Protein AF-A0A6D0I840-F1 (afdb_monomer_lite)

Foldseek 3Di:
DVPVVVVCVVVVVVVVVVCCVVCVVVVVVVVLVVLLVVLVPDDLVNLVVLCVVLVPDDDPVLSVVVDSVSSSVSSVVSVVSVVVVVVVVVVVVVVVVVVVVCVVPDDPVVVVVVVVVVVVVVVVVVCPPPPPD

Organism: Escherichia coli (NCBI:txid562)

Secondary structure (DSSP, 8-state):
--HHHHHHHHHHHHHHHHHHHHHHHHHHHHHHHHHHHHHHH--HHHHHHHHHHTT----HHHHTT--HHHHHHHHHHHHHHHHHHHHHHHHHHHHHHHHHHHHHT--HHHHHHHHHHHHHHHHHHH-GGGS--

Structure (mmCIF, N/CA/C/O backbone):
data_AF-A0A6D0I840-F1
#
_entry.id   AF-A0A6D0I840-F1
#
loop_
_atom_site.group_PDB
_atom_site.id
_atom_site.type_symbol
_atom_site.label_atom_id
_atom_site.label_alt_id
_atom_site.label_comp_id
_atom_site.label_asym_id
_atom_site.label_entity_id
_atom_site.label_seq_id
_atom_site.pdbx_PDB_ins_code
_atom_site.Cartn_x
_atom_site.Cartn_y
_atom_site.Cartn_z
_atom_site.occupancy
_atom_site.B_iso_or_equiv
_atom_site.auth_seq_id
_atom_site.auth_comp_id
_atom_site.auth_asym_id
_atom_site.auth_atom_id
_atom_site.pdbx_PDB_model_num
ATOM 1 N N . MET A 1 1 ? 46.498 -22.270 13.610 1.00 50.56 1 MET A N 1
ATOM 2 C CA . MET A 1 1 ? 45.983 -20.889 13.473 1.00 50.56 1 MET A CA 1
ATOM 3 C C . MET A 1 1 ? 44.491 -20.836 13.080 1.00 50.56 1 MET A C 1
ATOM 5 O O . MET A 1 1 ? 44.105 -19.926 12.379 1.00 50.56 1 MET A O 1
ATOM 9 N N . TYR A 1 2 ? 43.621 -21.744 13.559 1.00 50.09 2 TYR A N 1
ATOM 10 C CA . TYR A 1 2 ? 42.179 -21.732 13.203 1.00 50.09 2 TYR A CA 1
ATOM 11 C C . TYR A 1 2 ? 41.223 -21.589 14.404 1.00 50.09 2 TYR A C 1
ATOM 13 O O . TYR A 1 2 ? 40.045 -21.302 14.231 1.00 50.09 2 TYR A O 1
ATOM 21 N N . ALA A 1 3 ? 41.704 -21.760 15.640 1.00 53.44 3 ALA A N 1
ATOM 22 C CA . ALA A 1 3 ? 40.831 -21.780 16.817 1.00 53.44 3 ALA A CA 1
ATOM 23 C C . ALA A 1 3 ? 40.308 -20.386 17.217 1.00 53.44 3 ALA A C 1
ATOM 25 O O . ALA A 1 3 ? 39.156 -20.260 17.620 1.00 53.44 3 ALA A O 1
ATOM 26 N N . ALA A 1 4 ? 41.126 -19.336 17.076 1.00 53.81 4 ALA A N 1
ATOM 27 C CA . ALA A 1 4 ? 40.749 -17.975 17.469 1.00 53.81 4 ALA A CA 1
ATOM 28 C C . ALA A 1 4 ? 39.678 -17.365 16.544 1.00 53.81 4 ALA A C 1
ATOM 30 O O . ALA A 1 4 ? 38.748 -16.725 17.028 1.00 53.81 4 ALA A O 1
ATOM 31 N N . GLU A 1 5 ? 39.762 -17.619 15.236 1.00 53.12 5 GLU A N 1
ATOM 32 C CA . GLU A 1 5 ? 38.792 -17.129 14.246 1.00 53.12 5 GLU A CA 1
ATOM 33 C C . GLU A 1 5 ? 37.442 -17.853 14.354 1.00 53.12 5 GLU A C 1
ATOM 35 O O . GLU A 1 5 ? 36.396 -17.207 14.307 1.00 53.12 5 GLU A O 1
ATOM 40 N N . ILE A 1 6 ? 37.444 -19.172 14.597 1.00 54.75 6 ILE A N 1
ATOM 41 C CA . ILE A 1 6 ? 36.216 -19.949 14.845 1.00 54.75 6 ILE A CA 1
ATOM 42 C C . ILE A 1 6 ? 35.541 -19.492 16.148 1.00 54.75 6 ILE A C 1
ATOM 44 O O . ILE A 1 6 ? 34.320 -19.329 16.187 1.00 54.75 6 ILE A O 1
ATOM 48 N N . TYR A 1 7 ? 36.322 -19.224 17.200 1.00 58.16 7 TYR A N 1
ATOM 49 C CA . TYR A 1 7 ? 35.799 -18.715 18.469 1.00 58.16 7 TYR A CA 1
ATOM 50 C C . TYR A 1 7 ? 35.196 -17.314 18.306 1.00 58.16 7 TYR A C 1
ATOM 52 O O . TYR A 1 7 ? 34.080 -17.067 18.761 1.00 58.16 7 TYR A O 1
ATOM 60 N N . GLN A 1 8 ? 35.874 -16.409 17.592 1.00 56.28 8 GLN A N 1
ATOM 61 C CA . GLN A 1 8 ? 35.332 -15.086 17.278 1.00 56.28 8 GLN A CA 1
ATOM 62 C C . GLN A 1 8 ? 34.037 -15.175 16.465 1.00 56.28 8 GLN A C 1
ATOM 64 O O . GLN A 1 8 ? 33.084 -14.475 16.795 1.00 56.28 8 GLN A O 1
ATOM 69 N N . TRP A 1 9 ? 33.943 -16.069 15.476 1.00 56.41 9 TRP A N 1
ATOM 70 C CA . TRP A 1 9 ? 32.719 -16.258 14.689 1.00 56.41 9 TRP A CA 1
ATOM 71 C C . TRP A 1 9 ? 31.548 -16.802 15.517 1.00 56.41 9 TRP A C 1
ATOM 73 O O . TRP A 1 9 ? 30.427 -16.300 15.412 1.00 56.41 9 TRP A O 1
ATOM 83 N N . GLN A 1 10 ? 31.795 -17.792 16.379 1.00 59.16 10 GLN A N 1
ATOM 84 C CA . GLN A 1 10 ? 30.767 -18.353 17.263 1.00 59.16 10 GLN A CA 1
ATOM 85 C C . GLN A 1 10 ? 30.285 -17.335 18.305 1.00 59.16 10 GLN A C 1
ATOM 87 O O . GLN A 1 10 ? 29.080 -17.221 18.545 1.00 59.16 10 GLN A O 1
ATOM 92 N N . HIS A 1 11 ? 31.196 -16.543 18.878 1.00 60.16 11 HIS A N 1
ATOM 93 C CA . HIS A 1 11 ? 30.846 -15.481 19.828 1.00 60.16 11 HIS A CA 1
ATOM 94 C C . HIS A 1 11 ? 30.158 -14.291 19.156 1.00 60.16 11 HIS A C 1
ATOM 96 O O . HIS A 1 11 ? 29.171 -13.789 19.693 1.00 60.16 11 HIS A O 1
ATOM 102 N N . TYR A 1 12 ? 30.596 -13.880 17.964 1.00 57.81 12 TYR A N 1
ATOM 103 C CA . TYR A 1 12 ? 29.971 -12.805 17.184 1.00 57.81 12 TYR A CA 1
ATOM 104 C C . TYR A 1 12 ? 28.552 -13.188 16.734 1.00 57.81 12 TYR A C 1
ATOM 106 O O . TYR A 1 12 ? 27.612 -12.404 16.879 1.00 57.81 12 TYR A O 1
ATOM 114 N N . SER A 1 13 ? 28.366 -14.431 16.278 1.00 63.34 13 SER A N 1
ATOM 115 C CA . SER A 1 13 ? 27.055 -14.983 15.917 1.00 63.34 13 SER A CA 1
ATOM 116 C C . SER A 1 13 ? 26.134 -15.120 17.138 1.00 63.34 13 SER A C 1
ATOM 118 O O . SER A 1 13 ? 24.987 -14.669 17.113 1.00 63.34 13 SER A O 1
ATOM 120 N N . GLY A 1 14 ? 26.647 -15.641 18.259 1.00 69.38 14 GLY A N 1
ATOM 121 C CA . GLY A 1 14 ? 25.887 -15.790 19.502 1.00 69.38 14 GLY A CA 1
ATOM 122 C C . GLY A 1 14 ? 25.489 -14.456 20.144 1.00 69.38 14 GLY A C 1
ATOM 123 O O . GLY A 1 14 ? 24.360 -14.313 20.623 1.00 69.38 14 GLY A O 1
ATOM 124 N N . TYR A 1 15 ? 26.380 -13.461 20.128 1.00 69.81 15 TYR A N 1
ATOM 125 C CA . TYR A 1 15 ? 26.103 -12.102 20.599 1.00 69.81 15 TYR A CA 1
ATOM 126 C C . TYR A 1 15 ? 25.027 -11.430 19.745 1.00 69.81 15 TYR A C 1
ATOM 128 O O . TYR A 1 15 ? 24.041 -10.938 20.295 1.00 69.81 15 TYR A O 1
ATOM 136 N N . ASN A 1 16 ? 25.154 -11.484 18.416 1.00 66.00 16 ASN A N 1
ATOM 137 C CA . ASN A 1 16 ? 24.162 -10.922 17.501 1.00 66.00 16 ASN A CA 1
ATOM 138 C C . ASN A 1 16 ? 22.808 -11.634 17.603 1.00 66.00 16 ASN A C 1
ATOM 140 O O . ASN A 1 16 ? 21.776 -10.967 17.594 1.00 66.00 16 ASN A O 1
ATOM 144 N N . PHE A 1 17 ? 22.780 -12.957 17.793 1.00 63.12 17 PHE A N 1
ATOM 145 C CA . PHE A 1 17 ? 21.542 -13.712 18.004 1.00 63.12 17 PHE A CA 1
ATOM 146 C C . PHE A 1 17 ? 20.864 -13.366 19.340 1.00 63.12 17 PHE A C 1
ATOM 148 O O . PHE A 1 17 ? 19.659 -13.111 19.375 1.00 63.12 17 PHE A O 1
ATOM 155 N N . LYS A 1 18 ? 21.625 -13.264 20.441 1.00 71.06 18 LYS A N 1
ATOM 156 C CA . LYS A 1 18 ? 21.103 -12.800 21.741 1.00 71.06 18 LYS A CA 1
ATOM 157 C C . LYS A 1 18 ? 20.615 -11.354 21.670 1.00 71.06 18 LYS A C 1
ATOM 159 O O . LYS A 1 18 ? 19.560 -11.038 22.223 1.00 71.06 18 LYS A O 1
ATOM 164 N N . HIS A 1 19 ? 21.335 -10.481 20.967 1.00 67.50 19 HIS A N 1
ATOM 165 C CA . HIS A 1 19 ? 20.892 -9.112 20.716 1.00 67.50 19 HIS A CA 1
ATOM 166 C C . HIS A 1 19 ? 19.633 -9.067 19.849 1.00 67.50 19 HIS A C 1
ATOM 168 O O . HIS A 1 19 ? 18.717 -8.305 20.150 1.00 67.50 19 HIS A O 1
ATOM 174 N N . TRP A 1 20 ? 19.519 -9.909 18.827 1.00 65.50 20 TRP A N 1
ATOM 175 C CA . TRP A 1 20 ? 18.318 -10.007 18.005 1.00 65.50 20 TRP A CA 1
ATOM 176 C C . TRP A 1 20 ? 17.117 -10.547 18.796 1.00 65.50 20 TRP A C 1
ATOM 178 O O . TRP A 1 20 ? 16.034 -9.976 18.719 1.00 65.50 20 TRP A O 1
ATOM 188 N N . LEU A 1 21 ? 17.293 -11.551 19.655 1.00 64.12 21 LEU A N 1
ATOM 189 C CA . LEU A 1 21 ? 16.230 -12.012 20.556 1.00 64.12 21 LEU A CA 1
ATOM 190 C C . LEU A 1 21 ? 15.795 -10.921 21.548 1.00 64.12 21 LEU A C 1
ATOM 192 O O . LEU A 1 21 ? 14.601 -10.742 21.789 1.00 64.12 21 LEU A O 1
ATOM 196 N N . LYS A 1 22 ? 16.751 -10.164 22.102 1.00 65.06 22 LYS A N 1
ATOM 197 C CA . LYS A 1 22 ? 16.498 -9.154 23.144 1.00 65.06 22 LYS A CA 1
ATOM 198 C C . LYS A 1 22 ? 15.984 -7.814 22.595 1.00 65.06 22 LYS A C 1
ATOM 200 O O . LYS A 1 22 ? 15.220 -7.128 23.272 1.00 65.06 22 LYS A O 1
ATOM 205 N N . TYR A 1 23 ? 16.380 -7.432 21.381 1.00 58.22 23 TYR A N 1
ATOM 206 C CA . TYR A 1 23 ? 16.089 -6.120 20.784 1.00 58.22 23 TYR A CA 1
ATOM 207 C C . TYR A 1 23 ? 15.386 -6.188 19.421 1.00 58.22 23 TYR A C 1
ATOM 209 O O . TYR A 1 23 ? 14.778 -5.201 19.010 1.00 58.22 23 TYR A O 1
ATOM 217 N N . GLY A 1 24 ? 15.400 -7.329 18.733 1.00 56.94 24 GLY A N 1
ATOM 218 C CA . GLY A 1 24 ? 14.708 -7.517 17.453 1.00 56.94 24 GLY A CA 1
ATOM 219 C C . GLY A 1 24 ? 13.189 -7.390 17.579 1.00 56.94 24 GLY A C 1
ATOM 220 O O . GLY A 1 24 ? 12.553 -6.818 16.697 1.00 56.94 24 GLY A O 1
ATOM 221 N N . LYS A 1 25 ? 12.607 -7.806 18.716 1.00 54.03 25 LYS A N 1
ATOM 222 C CA . LYS A 1 25 ? 11.184 -7.560 19.026 1.00 54.03 25 LYS A CA 1
ATOM 223 C C . LYS A 1 25 ? 10.890 -6.099 19.389 1.00 54.03 25 LYS A C 1
ATOM 225 O O . LYS A 1 25 ? 9.893 -5.556 18.929 1.00 54.03 25 LYS A O 1
ATOM 230 N N . ARG A 1 26 ? 11.811 -5.415 20.086 1.00 53.50 26 ARG A N 1
ATOM 231 C CA . ARG A 1 26 ? 11.625 -4.022 20.547 1.00 53.50 26 ARG A CA 1
ATOM 232 C C . ARG A 1 26 ? 11.335 -3.036 19.415 1.00 53.50 26 ARG A C 1
ATOM 234 O O . ARG A 1 26 ? 10.537 -2.125 19.613 1.00 53.50 26 ARG A O 1
ATOM 241 N N . LYS A 1 27 ? 11.958 -3.196 18.239 1.00 54.84 27 LYS A N 1
ATOM 242 C CA . LYS A 1 27 ? 11.667 -2.330 17.078 1.00 54.84 27 LYS A CA 1
ATOM 243 C C . LYS A 1 27 ? 10.240 -2.534 16.561 1.00 54.84 27 LYS A C 1
ATOM 245 O O . LYS A 1 27 ? 9.534 -1.555 16.337 1.00 54.84 27 LYS A O 1
ATOM 250 N N . LYS A 1 28 ? 9.805 -3.794 16.453 1.00 55.44 28 LYS A N 1
ATOM 251 C CA . LYS A 1 28 ? 8.453 -4.166 16.010 1.00 55.44 28 LYS A CA 1
ATOM 252 C C . LYS A 1 28 ? 7.391 -3.663 16.994 1.00 55.44 28 LYS A C 1
ATOM 254 O O . LYS A 1 28 ? 6.413 -3.048 16.581 1.00 55.44 28 LYS A O 1
ATOM 259 N N . ASP A 1 29 ? 7.657 -3.809 18.291 1.00 62.41 29 ASP A N 1
ATOM 260 C CA . ASP A 1 29 ? 6.773 -3.344 19.361 1.00 62.41 29 ASP A CA 1
ATOM 261 C C . ASP A 1 29 ? 6.654 -1.812 19.385 1.00 62.41 29 ASP A C 1
ATOM 263 O O . ASP A 1 29 ? 5.577 -1.269 19.626 1.00 62.41 29 ASP A O 1
ATOM 267 N N . HIS A 1 30 ? 7.741 -1.082 19.115 1.00 71.62 30 HIS A N 1
ATOM 268 C CA . HIS A 1 30 ? 7.730 0.382 19.134 1.00 71.62 30 HIS A CA 1
ATOM 269 C C . HIS A 1 30 ? 6.947 0.978 17.956 1.00 71.62 30 HIS A C 1
ATOM 271 O O . HIS A 1 30 ? 6.201 1.948 18.126 1.00 71.62 30 HIS A O 1
ATOM 277 N N . GLU A 1 31 ? 7.105 0.409 16.765 1.00 73.75 31 GLU A N 1
ATOM 278 C CA . GLU A 1 31 ? 6.379 0.835 15.570 1.00 73.75 31 GLU A CA 1
ATOM 279 C C . GLU A 1 31 ? 4.895 0.487 15.684 1.00 73.75 31 GLU A C 1
ATOM 281 O O . GLU A 1 31 ? 4.033 1.342 15.477 1.00 73.75 31 GLU A O 1
ATOM 286 N N . GLU A 1 32 ? 4.582 -0.718 16.159 1.00 78.69 32 GLU A N 1
ATOM 287 C CA . GLU A 1 32 ? 3.206 -1.124 16.413 1.00 78.69 32 GLU A CA 1
ATOM 288 C C . GLU A 1 32 ? 2.539 -0.255 17.492 1.00 78.69 32 GLU A C 1
ATOM 290 O O . GLU A 1 32 ? 1.391 0.170 17.336 1.00 78.69 32 GLU A O 1
ATOM 295 N N . ASN A 1 33 ? 3.263 0.092 18.560 1.00 82.62 33 ASN A N 1
ATOM 296 C CA . ASN A 1 33 ? 2.770 1.005 19.591 1.00 82.62 33 ASN A CA 1
ATOM 297 C C . ASN A 1 33 ? 2.556 2.426 19.063 1.00 82.62 33 ASN A C 1
ATOM 299 O O . ASN A 1 33 ? 1.597 3.092 19.464 1.00 82.62 33 ASN A O 1
ATOM 303 N N . ARG A 1 34 ? 3.405 2.898 18.146 1.00 85.56 34 ARG A N 1
ATOM 304 C CA . ARG A 1 34 ? 3.228 4.190 17.477 1.00 85.56 34 ARG A CA 1
ATOM 305 C C . ARG A 1 34 ? 1.976 4.183 16.600 1.00 85.56 34 ARG A C 1
ATOM 307 O O . ARG A 1 34 ? 1.154 5.086 16.732 1.00 85.56 34 ARG A O 1
ATOM 314 N N . VAL A 1 35 ? 1.780 3.143 15.790 1.00 85.62 35 VAL A N 1
ATOM 315 C CA . VAL A 1 35 ? 0.582 2.973 14.951 1.00 85.62 35 VAL A CA 1
ATOM 316 C C . VAL A 1 35 ? -0.682 2.915 15.810 1.00 85.62 35 VAL A C 1
ATOM 318 O O . VAL A 1 35 ? -1.664 3.583 15.500 1.00 85.62 35 VAL A O 1
ATOM 321 N N . LYS A 1 36 ? -0.655 2.189 16.936 1.00 88.31 36 LYS A N 1
ATOM 322 C CA . LYS A 1 36 ? -1.774 2.150 17.891 1.00 88.31 36 LYS A CA 1
ATOM 323 C C . LYS A 1 36 ? -2.068 3.528 18.492 1.00 88.31 36 LYS A C 1
ATOM 325 O O . LYS A 1 36 ? -3.235 3.896 18.589 1.00 88.31 36 LYS A O 1
ATOM 330 N N . LYS A 1 37 ? -1.046 4.302 18.881 1.00 89.25 37 LYS A N 1
ATOM 331 C CA . LYS A 1 37 ? -1.218 5.671 19.409 1.00 89.25 37 LYS A CA 1
ATOM 332 C C . LYS A 1 37 ? -1.843 6.612 18.379 1.00 89.25 37 LYS A C 1
ATOM 334 O O . LYS A 1 37 ? -2.746 7.362 18.731 1.00 89.25 37 LYS A O 1
ATOM 339 N N . GLU A 1 38 ? -1.396 6.553 17.129 1.00 88.44 38 GLU A N 1
ATOM 340 C CA . GLU A 1 38 ? -1.954 7.363 16.040 1.00 88.44 38 GLU A CA 1
ATOM 341 C C . GLU A 1 38 ? -3.395 6.951 15.712 1.00 88.44 38 GLU A C 1
ATOM 343 O O . GLU A 1 38 ? -4.281 7.801 15.659 1.00 88.44 38 GLU A O 1
ATOM 348 N N . ALA A 1 39 ? -3.673 5.647 15.615 1.00 89.00 39 ALA A N 1
ATOM 349 C CA . ALA A 1 39 ? -5.025 5.136 15.390 1.00 89.00 39 ALA A CA 1
ATOM 350 C C . ALA A 1 39 ? -6.004 5.529 16.513 1.00 89.00 39 ALA A C 1
ATOM 352 O O . ALA A 1 39 ? -7.175 5.780 16.238 1.00 89.00 39 ALA A O 1
ATOM 353 N N . LYS A 1 40 ? -5.540 5.630 17.771 1.00 89.31 40 LYS A N 1
ATOM 354 C CA . LYS A 1 40 ? -6.368 6.108 18.896 1.00 89.31 40 LYS A CA 1
ATOM 355 C C . LYS A 1 40 ? -6.786 7.569 18.730 1.00 89.31 40 LYS A C 1
ATOM 357 O O . LYS A 1 40 ? -7.896 7.917 19.113 1.00 89.31 40 LYS A O 1
ATOM 362 N N . LYS A 1 41 ? -5.906 8.409 18.178 1.00 89.94 41 LYS A N 1
ATOM 363 C CA . LYS A 1 41 ? -6.162 9.842 17.962 1.00 89.94 41 LYS A CA 1
ATOM 364 C C . LYS A 1 41 ? -7.046 10.112 16.742 1.00 89.94 41 LYS A C 1
ATOM 366 O O . LYS A 1 41 ? -7.552 11.219 16.599 1.00 89.94 41 LYS A O 1
ATOM 371 N N . MET A 1 42 ? -7.218 9.136 15.850 1.00 87.44 42 MET A N 1
ATOM 372 C CA . MET A 1 42 ? -8.009 9.323 14.639 1.00 87.44 42 MET A CA 1
ATOM 373 C C . MET A 1 42 ? -9.520 9.291 14.899 1.00 87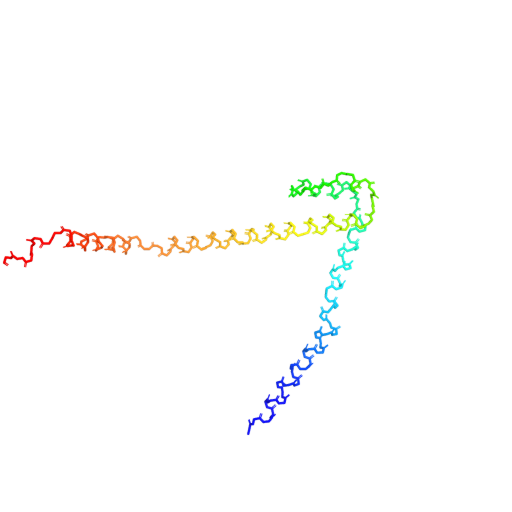.44 42 MET A C 1
ATOM 375 O O . MET A 1 42 ? -10.069 8.403 15.563 1.00 87.44 42 MET A O 1
ATOM 379 N N . THR A 1 43 ? -10.204 10.253 14.287 1.00 89.94 43 THR A N 1
ATOM 380 C CA . THR A 1 43 ? -11.658 10.250 14.116 1.00 89.94 43 THR A CA 1
ATOM 381 C C . THR A 1 43 ? -12.051 9.382 12.920 1.00 89.94 43 THR A C 1
ATOM 383 O O . THR A 1 43 ? -11.249 9.171 12.005 1.00 89.94 43 THR A O 1
ATOM 386 N N . ILE A 1 44 ? -13.285 8.872 12.919 1.00 86.75 44 ILE A N 1
ATOM 387 C CA . ILE A 1 44 ? -13.805 8.055 11.812 1.00 86.75 44 ILE A CA 1
ATOM 388 C C . ILE A 1 44 ? -13.840 8.862 10.509 1.00 86.75 44 ILE A C 1
ATOM 390 O O . ILE A 1 44 ? -13.396 8.355 9.482 1.00 86.75 44 ILE A O 1
ATOM 394 N N . ASP A 1 45 ? -14.209 10.144 10.561 1.00 88.44 45 ASP A N 1
ATOM 395 C CA . ASP A 1 45 ? -14.193 11.038 9.393 1.00 88.44 45 ASP A CA 1
ATOM 396 C C . ASP A 1 45 ? -12.808 11.158 8.753 1.00 88.44 45 ASP A C 1
ATOM 398 O O . ASP A 1 45 ? -12.664 11.138 7.530 1.00 88.44 45 ASP A O 1
ATOM 402 N N . ASN A 1 46 ? -11.759 11.237 9.577 1.00 90.31 46 ASN A N 1
ATOM 403 C CA . ASN A 1 46 ? -10.387 11.286 9.081 1.00 90.31 46 ASN A CA 1
ATOM 404 C C . ASN A 1 46 ? -9.988 9.977 8.396 1.00 90.31 46 ASN A C 1
ATOM 406 O O . ASN A 1 46 ? -9.338 10.010 7.349 1.00 90.31 46 ASN A O 1
ATOM 410 N N . ILE A 1 47 ? -10.394 8.836 8.957 1.00 88.94 47 ILE A N 1
ATOM 411 C CA . ILE A 1 47 ? -10.161 7.520 8.354 1.00 88.94 47 ILE A CA 1
ATOM 412 C C . ILE A 1 47 ? -10.913 7.416 7.024 1.00 88.94 47 ILE A C 1
ATOM 414 O O . ILE A 1 47 ? -10.298 7.083 6.016 1.00 88.94 47 ILE A O 1
ATOM 418 N N . LEU A 1 48 ? -12.190 7.798 6.981 1.00 90.06 48 LEU A N 1
ATOM 419 C CA . LEU A 1 48 ? -13.003 7.829 5.761 1.00 90.06 48 LEU A CA 1
ATOM 420 C C . LEU A 1 48 ? -12.386 8.718 4.677 1.00 90.06 48 LEU A C 1
ATOM 422 O O . LEU A 1 48 ? -12.287 8.310 3.518 1.00 90.06 48 LEU A O 1
ATOM 426 N N . ARG A 1 49 ? -11.914 9.914 5.046 1.00 92.62 49 ARG A N 1
ATOM 427 C CA . ARG A 1 49 ? -11.233 10.827 4.118 1.00 92.62 49 ARG A CA 1
ATOM 428 C C . ARG A 1 49 ? -9.988 10.183 3.510 1.00 92.62 49 ARG A C 1
ATOM 430 O O . ARG A 1 49 ? -9.737 10.341 2.317 1.00 92.62 49 ARG A O 1
ATOM 437 N N . LEU A 1 50 ? -9.209 9.462 4.317 1.00 91.81 50 LEU A N 1
ATOM 438 C CA . LEU A 1 50 ? -8.004 8.772 3.859 1.00 91.81 50 LEU A CA 1
ATOM 439 C C . LEU A 1 50 ? -8.333 7.554 2.989 1.00 91.81 50 LEU A C 1
ATOM 441 O O . LEU A 1 50 ? -7.714 7.401 1.940 1.00 91.81 50 LEU A O 1
ATOM 445 N N . LEU A 1 51 ? -9.322 6.742 3.364 1.00 91.62 51 LEU A N 1
ATOM 446 C CA . LEU A 1 51 ? -9.771 5.598 2.565 1.00 91.62 51 LEU A CA 1
ATOM 447 C C . LEU A 1 51 ? -10.227 6.044 1.171 1.00 91.62 51 LEU A C 1
ATOM 449 O O . LEU A 1 51 ? -9.759 5.503 0.173 1.00 91.62 51 LEU A O 1
ATOM 453 N N . ARG A 1 52 ? -11.034 7.111 1.087 1.00 91.69 52 ARG A N 1
ATOM 454 C CA . ARG A 1 52 ? -11.450 7.701 -0.198 1.00 91.69 52 ARG A CA 1
ATOM 455 C C . ARG A 1 52 ? -10.270 8.255 -0.992 1.00 91.69 52 ARG A C 1
ATOM 457 O O . ARG A 1 52 ? -10.185 8.024 -2.194 1.00 91.69 52 ARG A O 1
ATOM 464 N N . LYS A 1 53 ? -9.339 8.957 -0.332 1.00 92.12 53 LYS A N 1
ATOM 465 C CA . LYS A 1 53 ? -8.143 9.520 -0.981 1.00 92.12 53 LYS A CA 1
ATOM 466 C C . LYS A 1 53 ? -7.298 8.442 -1.661 1.00 92.12 53 LYS A C 1
ATOM 468 O O . LYS A 1 53 ? -6.799 8.675 -2.758 1.00 92.12 53 LYS A O 1
ATOM 473 N N . TYR A 1 54 ? -7.131 7.296 -1.009 1.00 89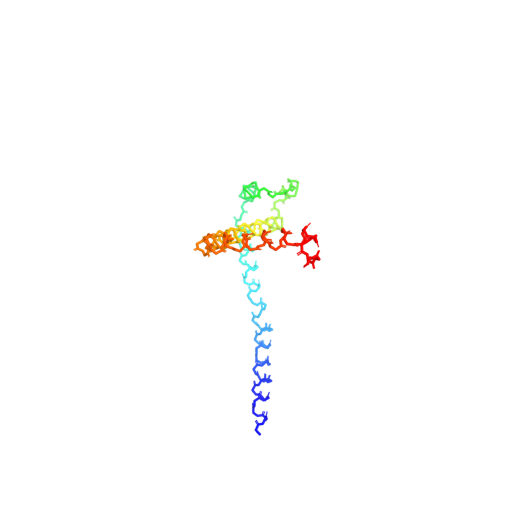.75 54 TYR A N 1
ATOM 474 C CA . TYR A 1 54 ? -6.337 6.183 -1.528 1.00 89.75 54 TYR A CA 1
ATOM 475 C C . TYR A 1 54 ? -7.166 5.138 -2.286 1.00 89.75 54 TYR A C 1
ATOM 477 O O . TYR A 1 54 ? -6.609 4.125 -2.688 1.00 89.75 54 TYR A O 1
ATOM 485 N N . LYS A 1 55 ? -8.466 5.389 -2.513 1.00 91.19 55 LYS A N 1
ATOM 486 C CA . LYS A 1 55 ? -9.397 4.468 -3.188 1.00 91.19 55 LYS A CA 1
ATOM 487 C C . LYS A 1 55 ? -9.370 3.050 -2.592 1.00 91.19 55 LYS A C 1
ATOM 489 O O . LYS A 1 55 ? -9.318 2.069 -3.322 1.00 91.19 55 LYS A O 1
ATOM 494 N N . ILE A 1 56 ? -9.360 2.964 -1.264 1.00 89.75 56 ILE A N 1
ATOM 495 C CA . ILE A 1 56 ? -9.398 1.697 -0.527 1.00 89.75 56 ILE A CA 1
ATOM 496 C C . ILE A 1 56 ? -10.861 1.348 -0.257 1.00 89.75 56 ILE A C 1
ATOM 498 O O . ILE A 1 56 ? -11.583 2.166 0.320 1.00 89.75 56 ILE A O 1
ATOM 502 N N . ASP A 1 57 ? -11.275 0.141 -0.635 1.00 89.19 57 ASP A N 1
ATOM 503 C CA . ASP A 1 57 ? -12.612 -0.373 -0.338 1.00 89.19 57 ASP A CA 1
ATOM 504 C C . ASP A 1 57 ? -12.808 -0.568 1.171 1.00 89.19 57 ASP A C 1
ATOM 506 O O . ASP A 1 57 ? -11.905 -1.000 1.895 1.00 89.19 57 ASP A O 1
ATOM 510 N N . PHE A 1 58 ? -14.000 -0.236 1.665 1.00 87.62 58 PHE A N 1
ATOM 511 C CA . PHE A 1 58 ? -14.337 -0.357 3.080 1.00 87.62 58 PHE A CA 1
ATOM 512 C C . PHE A 1 58 ? -15.812 -0.690 3.284 1.00 87.62 58 PHE A C 1
ATOM 514 O O . PHE A 1 58 ? -16.654 -0.340 2.460 1.00 87.62 58 PHE A O 1
ATOM 521 N N . ASP A 1 59 ? -16.120 -1.319 4.420 1.00 88.19 59 ASP A N 1
ATOM 522 C CA . ASP A 1 59 ? -17.493 -1.589 4.844 1.00 88.19 59 ASP A CA 1
ATOM 523 C C . ASP A 1 59 ? -18.001 -0.456 5.765 1.00 88.19 59 ASP A C 1
ATOM 525 O O . ASP A 1 59 ? -17.464 -0.270 6.868 1.00 88.19 59 ASP A O 1
ATOM 529 N N . PRO A 1 60 ? -19.034 0.308 5.355 1.00 84.00 60 PRO A N 1
ATOM 530 C CA . PRO A 1 60 ? -19.640 1.340 6.192 1.00 84.00 60 PRO A CA 1
ATOM 531 C C . PRO A 1 60 ? -20.209 0.784 7.504 1.00 84.00 60 PRO A C 1
ATOM 533 O O . PRO A 1 60 ? -20.078 1.432 8.541 1.00 84.00 60 PRO A O 1
ATOM 536 N N . ASN A 1 61 ? -20.780 -0.425 7.489 1.00 86.69 61 ASN A N 1
ATOM 537 C CA . ASN A 1 61 ? -21.400 -1.040 8.666 1.00 86.69 61 ASN A CA 1
ATOM 538 C C . ASN A 1 61 ? -20.363 -1.415 9.731 1.00 86.69 61 ASN A C 1
ATOM 540 O O . ASN A 1 61 ? -20.659 -1.409 10.928 1.00 86.69 61 ASN A O 1
ATOM 544 N N . GLU A 1 62 ? -19.130 -1.726 9.322 1.00 84.00 62 GLU A N 1
ATOM 545 C CA . GLU A 1 62 ? -18.024 -1.893 10.261 1.00 84.00 62 GLU A CA 1
ATOM 546 C C . GLU A 1 62 ? -17.611 -0.550 10.874 1.00 84.00 62 GLU A C 1
ATOM 548 O O . GLU A 1 62 ? -17.434 -0.461 12.088 1.00 84.00 62 GLU A O 1
ATOM 553 N N . LEU A 1 63 ? -17.478 0.508 10.071 1.00 82.50 63 LEU A N 1
ATOM 554 C CA . LEU A 1 63 ? -17.012 1.816 10.551 1.00 82.50 63 LEU A CA 1
ATOM 555 C C . LEU A 1 63 ? -17.968 2.469 11.558 1.00 82.50 63 LEU A C 1
ATOM 557 O O . LEU A 1 63 ? -17.492 3.118 12.489 1.00 82.50 63 LEU A O 1
ATOM 561 N N . VAL A 1 64 ? -19.276 2.220 11.436 1.00 82.69 64 VAL A N 1
ATOM 562 C CA . VAL A 1 64 ? -20.314 2.689 12.378 1.00 82.69 64 VAL A CA 1
ATOM 563 C C . VAL A 1 64 ? -20.131 2.126 13.790 1.00 82.69 64 VAL A C 1
ATOM 565 O O . VAL A 1 64 ? -20.547 2.746 14.761 1.00 82.69 64 VAL A O 1
ATOM 568 N N . LYS A 1 65 ? -19.466 0.974 13.954 1.00 84.00 65 LYS A N 1
ATOM 569 C CA . LYS A 1 65 ? -19.213 0.401 15.288 1.00 84.00 65 LYS A CA 1
ATOM 570 C C . LYS A 1 65 ? -18.189 1.213 16.094 1.00 84.00 65 LYS A C 1
ATOM 572 O O . LYS A 1 65 ? -18.000 0.927 17.271 1.00 84.00 65 LYS A O 1
ATOM 577 N N . GLU A 1 66 ? -17.469 2.143 15.457 1.00 81.12 66 GLU A N 1
ATOM 578 C CA . GLU A 1 66 ? -16.487 3.089 16.025 1.00 81.12 66 GLU A CA 1
ATOM 579 C C . GLU A 1 66 ? -15.403 2.510 16.954 1.00 81.12 66 GLU A C 1
ATOM 581 O O . GLU A 1 66 ? -14.652 3.240 17.609 1.00 81.12 66 GLU A O 1
ATOM 586 N N . THR A 1 67 ? -15.251 1.187 16.989 1.00 87.75 67 THR A N 1
ATOM 587 C CA . THR A 1 67 ? -14.301 0.537 17.889 1.00 87.75 67 THR A CA 1
ATOM 588 C C . THR A 1 67 ? -12.857 0.825 17.484 1.00 87.75 67 THR A C 1
ATOM 590 O O . THR A 1 67 ? -12.509 0.939 16.304 1.00 87.75 67 THR A O 1
ATOM 593 N N . PHE A 1 68 ? -11.965 0.868 18.476 1.00 86.19 68 PHE A N 1
ATOM 594 C CA . PHE A 1 68 ? -10.535 1.064 18.237 1.00 86.19 68 PHE A CA 1
ATOM 595 C C . PHE A 1 68 ? -9.942 0.017 17.279 1.00 86.19 68 PHE A C 1
ATOM 597 O O . PHE A 1 68 ? -9.107 0.355 16.442 1.00 86.19 68 PHE A O 1
ATOM 604 N N . ASN A 1 69 ? -10.391 -1.237 17.358 1.00 88.00 69 ASN A N 1
ATOM 605 C CA . ASN A 1 69 ? -9.904 -2.308 16.488 1.00 88.00 69 ASN A CA 1
ATOM 606 C C . ASN A 1 69 ? -10.225 -2.042 15.015 1.00 88.00 69 ASN A C 1
ATOM 608 O O . ASN A 1 69 ? -9.384 -2.287 14.152 1.00 88.00 69 ASN A O 1
ATOM 612 N N . ILE A 1 70 ? -11.403 -1.486 14.733 1.00 87.56 70 ILE A N 1
ATOM 613 C CA . ILE A 1 70 ? -11.824 -1.135 13.374 1.00 87.56 70 ILE A CA 1
ATOM 614 C C . ILE A 1 70 ? -11.013 0.056 12.865 1.00 87.56 70 ILE A C 1
ATOM 616 O O . ILE A 1 70 ? -10.469 0.002 11.761 1.00 87.56 70 ILE A O 1
ATOM 620 N N . LYS A 1 71 ? -10.810 1.080 13.706 1.00 89.31 71 LYS A N 1
ATOM 621 C CA . LYS A 1 71 ? -9.914 2.202 13.383 1.00 89.31 71 LYS A CA 1
ATOM 622 C C . LYS A 1 71 ? -8.503 1.718 13.054 1.00 89.31 71 LYS A C 1
ATOM 624 O O 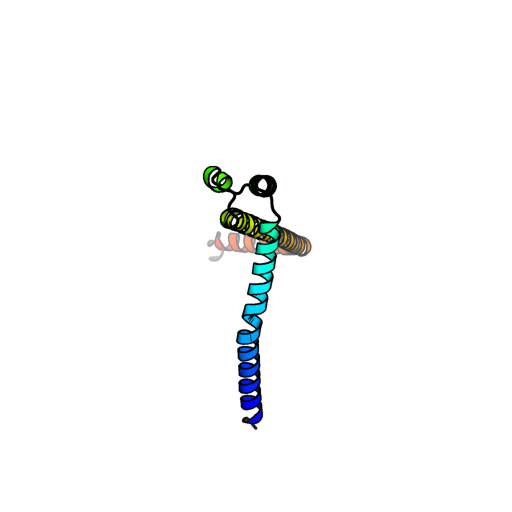. LYS A 1 71 ? -7.918 2.126 12.054 1.00 89.31 71 LYS A O 1
ATOM 629 N N . LEU A 1 72 ? -7.967 0.812 13.870 1.00 90.19 72 LEU A N 1
ATOM 630 C CA . LEU A 1 72 ? -6.635 0.248 13.690 1.00 90.19 72 LEU A CA 1
ATOM 631 C C . LEU A 1 72 ? -6.530 -0.599 12.413 1.00 90.19 72 LEU A C 1
ATOM 633 O O . LEU A 1 72 ? -5.527 -0.492 11.711 1.00 90.19 72 LEU A O 1
ATOM 637 N N . LYS A 1 73 ? -7.550 -1.411 12.102 1.00 90.81 73 LYS A N 1
ATOM 638 C CA . LYS A 1 73 ? -7.639 -2.212 10.869 1.00 90.81 73 LYS A CA 1
ATOM 639 C C . LYS A 1 73 ? -7.506 -1.314 9.638 1.00 90.81 73 LYS A C 1
ATOM 641 O O . LYS A 1 73 ? -6.572 -1.486 8.858 1.00 90.81 73 LYS A O 1
ATOM 646 N N . TYR A 1 74 ? -8.374 -0.311 9.509 1.00 90.25 74 TYR A N 1
ATOM 647 C CA . TYR A 1 74 ? -8.365 0.590 8.355 1.00 90.25 74 TYR A CA 1
ATOM 648 C C . TYR A 1 74 ? -7.130 1.495 8.312 1.00 90.25 74 TYR A C 1
ATOM 650 O O . TYR A 1 74 ? -6.576 1.728 7.240 1.00 90.25 74 TYR A O 1
ATOM 658 N N . TYR A 1 75 ? -6.627 1.948 9.462 1.00 90.31 75 TYR A N 1
ATOM 659 C CA . TYR A 1 75 ? -5.398 2.740 9.506 1.00 90.31 75 TYR A CA 1
ATOM 660 C C . TYR A 1 75 ? -4.172 1.955 9.019 1.00 90.31 75 TYR A C 1
ATOM 662 O O . TYR A 1 75 ? -3.351 2.498 8.281 1.00 90.31 75 TYR A O 1
ATOM 670 N N . LYS A 1 76 ? -4.066 0.662 9.355 1.00 91.31 76 LYS A N 1
ATOM 671 C CA . LYS A 1 76 ? -3.009 -0.211 8.818 1.00 91.31 76 LYS A CA 1
ATOM 672 C C . LYS A 1 76 ? -3.106 -0.363 7.297 1.00 91.31 76 LYS A C 1
ATOM 674 O O . LYS A 1 76 ? -2.077 -0.286 6.631 1.00 91.31 76 LYS A O 1
ATOM 679 N N . LEU A 1 77 ? -4.317 -0.513 6.750 1.00 91.38 77 LEU A N 1
ATOM 680 C CA . LEU A 1 77 ? -4.533 -0.564 5.296 1.00 91.38 77 LEU A CA 1
ATOM 681 C C . LEU A 1 77 ? -4.082 0.735 4.615 1.00 91.38 77 LEU A C 1
ATOM 683 O O . LEU A 1 77 ? -3.339 0.696 3.640 1.00 91.38 77 LEU A O 1
ATOM 687 N N . ILE A 1 78 ? -4.444 1.887 5.185 1.00 91.50 78 ILE A N 1
ATOM 688 C CA . ILE A 1 78 ? -4.013 3.202 4.689 1.00 91.50 78 ILE A CA 1
ATOM 689 C C . ILE A 1 78 ? -2.483 3.332 4.686 1.00 91.50 78 ILE A C 1
ATOM 691 O O . ILE A 1 78 ? -1.911 3.880 3.742 1.00 91.50 78 ILE A O 1
ATOM 695 N N . LEU A 1 79 ? -1.808 2.870 5.744 1.00 90.38 79 LEU A N 1
ATOM 696 C CA . LEU A 1 79 ? -0.347 2.925 5.827 1.00 90.38 79 LEU A CA 1
ATOM 697 C C . LEU A 1 79 ? 0.315 2.048 4.762 1.00 90.38 79 LEU A C 1
ATOM 699 O O . LEU A 1 79 ? 1.218 2.526 4.078 1.00 90.38 79 LEU A O 1
ATOM 703 N N . SER A 1 80 ? -0.173 0.821 4.585 1.00 88.69 80 SER A N 1
ATOM 704 C CA . SER A 1 80 ? 0.333 -0.098 3.563 1.00 88.69 80 SER A CA 1
ATOM 705 C C . SER A 1 80 ? 0.177 0.482 2.156 1.00 88.69 80 SER A C 1
ATOM 707 O O . SER A 1 80 ? 1.125 0.480 1.373 1.00 88.69 80 SER A O 1
ATOM 709 N N . GLU A 1 81 ? -0.977 1.078 1.857 1.00 88.00 81 GLU A N 1
ATOM 710 C CA . GLU A 1 81 ? -1.224 1.693 0.553 1.00 88.00 81 GLU A CA 1
ATOM 711 C C . GLU A 1 81 ? -0.325 2.917 0.312 1.00 88.00 81 GLU A C 1
ATOM 713 O O . GLU A 1 81 ? 0.211 3.126 -0.777 1.00 88.00 81 GLU A O 1
ATOM 718 N N . LYS A 1 82 ? -0.068 3.708 1.359 1.00 88.88 82 LYS A N 1
ATOM 719 C CA . LYS A 1 82 ? 0.865 4.838 1.295 1.00 88.88 82 LYS A CA 1
ATOM 720 C C . LYS A 1 82 ? 2.304 4.391 1.031 1.00 88.88 82 LYS A C 1
ATOM 722 O O . LYS A 1 82 ? 3.030 5.089 0.322 1.00 88.88 82 LYS A O 1
ATOM 727 N N . GLU A 1 83 ? 2.731 3.276 1.613 1.00 87.19 83 GLU A N 1
ATOM 728 C CA . GLU A 1 83 ? 4.043 2.680 1.341 1.00 87.19 83 GLU A CA 1
ATOM 729 C C . GLU A 1 83 ? 4.127 2.165 -0.095 1.00 87.19 83 GLU A C 1
ATOM 731 O O . GLU A 1 83 ? 5.078 2.511 -0.795 1.00 87.19 83 GLU A O 1
ATOM 736 N N . ARG A 1 84 ? 3.089 1.472 -0.578 1.00 82.56 84 ARG A N 1
ATOM 737 C CA . ARG A 1 84 ? 2.994 1.008 -1.970 1.00 82.56 84 ARG A CA 1
ATOM 738 C C . ARG A 1 84 ? 3.146 2.152 -2.973 1.00 82.56 84 ARG A C 1
ATOM 740 O O . ARG A 1 84 ? 3.923 2.054 -3.917 1.00 82.56 84 ARG A O 1
ATOM 747 N N . LEU A 1 85 ? 2.452 3.269 -2.751 1.00 85.56 85 LEU A N 1
ATOM 748 C CA . LEU A 1 85 ? 2.539 4.442 -3.627 1.00 85.56 85 LEU A CA 1
ATOM 749 C C . LEU A 1 85 ? 3.921 5.108 -3.607 1.00 85.56 85 LEU A C 1
ATOM 751 O O . LEU A 1 85 ? 4.376 5.611 -4.634 1.00 85.56 85 LEU A O 1
ATOM 755 N N . ARG A 1 86 ? 4.594 5.128 -2.451 1.00 86.31 86 ARG A N 1
ATOM 756 C CA . ARG A 1 86 ? 5.966 5.646 -2.347 1.00 86.31 86 ARG A CA 1
ATOM 757 C C . ARG A 1 86 ? 6.948 4.770 -3.110 1.00 86.31 86 ARG A C 1
ATOM 759 O O . ARG A 1 86 ? 7.795 5.310 -3.812 1.00 86.31 86 ARG A O 1
ATOM 766 N N . GLU A 1 87 ? 6.812 3.456 -2.985 1.00 82.25 87 GLU A N 1
ATOM 767 C CA . GLU A 1 87 ? 7.682 2.511 -3.678 1.00 82.25 87 GLU A CA 1
ATOM 768 C C . GLU A 1 87 ? 7.472 2.569 -5.194 1.00 82.25 87 GLU A C 1
ATOM 770 O O . GLU A 1 87 ? 8.436 2.728 -5.935 1.00 82.25 87 GLU A O 1
ATOM 775 N N . ASN A 1 88 ? 6.221 2.602 -5.662 1.00 81.81 88 ASN A N 1
ATOM 776 C CA . ASN A 1 88 ? 5.922 2.777 -7.087 1.00 81.81 88 ASN A CA 1
ATOM 777 C C . ASN A 1 88 ? 6.525 4.067 -7.657 1.00 81.81 88 ASN A C 1
ATOM 779 O O . ASN A 1 88 ? 7.021 4.069 -8.780 1.00 81.81 88 ASN A O 1
ATOM 783 N N . LYS A 1 89 ? 6.520 5.161 -6.884 1.00 87.69 89 LYS A N 1
ATOM 784 C CA . LYS A 1 89 ? 7.152 6.416 -7.305 1.00 87.69 89 LYS A CA 1
ATOM 785 C C . LYS A 1 89 ? 8.670 6.269 -7.458 1.00 87.69 89 LYS A C 1
ATOM 787 O O . LYS A 1 89 ? 9.224 6.780 -8.425 1.00 87.69 89 LYS A O 1
ATOM 792 N N . ARG A 1 90 ? 9.333 5.566 -6.533 1.00 84.62 90 ARG A N 1
ATOM 793 C CA . ARG A 1 90 ? 10.777 5.287 -6.630 1.00 84.62 90 ARG A CA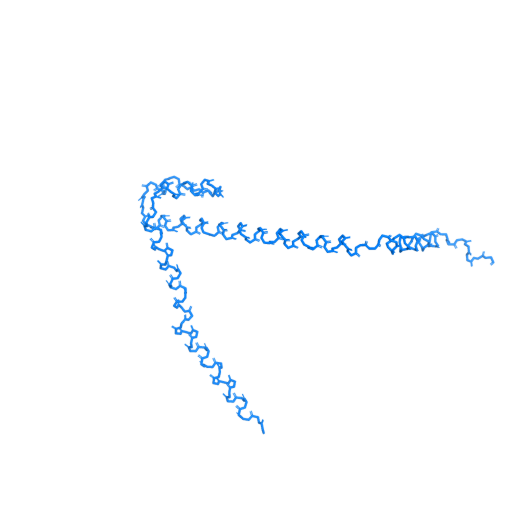 1
ATOM 794 C C . ARG A 1 90 ? 11.100 4.434 -7.850 1.00 84.62 90 ARG A C 1
ATOM 796 O O . ARG A 1 90 ? 12.018 4.769 -8.586 1.00 84.62 90 ARG A O 1
ATOM 803 N N . LEU A 1 91 ? 10.314 3.386 -8.092 1.00 83.06 91 LEU A N 1
ATOM 804 C CA . LEU A 1 91 ? 10.485 2.520 -9.258 1.00 83.06 91 LEU A CA 1
ATOM 805 C C . LEU A 1 91 ? 10.309 3.289 -10.574 1.00 83.06 91 LEU A C 1
ATOM 807 O O . LEU A 1 91 ? 11.083 3.088 -11.505 1.00 83.06 91 LEU A O 1
ATOM 811 N N . ASP A 1 92 ? 9.335 4.198 -10.648 1.00 82.00 92 ASP A N 1
ATOM 812 C CA . ASP A 1 92 ? 9.122 5.045 -11.828 1.00 82.00 92 ASP A CA 1
ATOM 813 C C . ASP A 1 92 ? 10.292 6.020 -12.064 1.00 82.00 92 ASP A C 1
ATOM 815 O O . ASP A 1 92 ? 10.735 6.213 -13.196 1.00 82.00 92 ASP A O 1
ATOM 819 N N . GLU A 1 93 ? 10.848 6.605 -10.998 1.00 87.00 93 GLU A N 1
ATOM 820 C CA . GLU A 1 93 ? 12.046 7.451 -11.077 1.00 87.00 93 GLU A CA 1
ATOM 821 C C . GLU A 1 93 ? 13.284 6.655 -11.527 1.00 87.00 93 GLU A C 1
ATOM 823 O O . GLU A 1 93 ? 14.024 7.113 -12.400 1.00 87.00 93 GLU A O 1
ATOM 828 N N . GLU A 1 94 ? 13.485 5.447 -10.997 1.00 85.62 94 GLU A N 1
ATOM 829 C CA . GLU A 1 94 ? 14.572 4.552 -11.413 1.00 85.62 94 GLU A CA 1
ATOM 830 C C . GLU A 1 94 ? 14.433 4.112 -12.877 1.00 85.62 94 GLU A C 1
ATOM 832 O O . GLU A 1 94 ? 15.420 4.092 -13.614 1.00 85.62 94 GLU A O 1
ATOM 837 N N . LEU A 1 95 ? 13.216 3.799 -13.333 1.00 81.50 95 LEU A N 1
ATOM 838 C CA . LEU A 1 95 ? 12.942 3.477 -14.736 1.00 81.50 95 LEU A CA 1
ATOM 839 C C . LEU A 1 95 ? 13.250 4.660 -15.653 1.00 81.50 95 LEU A C 1
ATOM 841 O O . LEU A 1 95 ? 13.918 4.483 -16.668 1.00 81.50 95 LEU A O 1
ATOM 845 N N . LYS A 1 96 ? 12.834 5.874 -15.279 1.00 82.38 96 LYS A N 1
ATOM 846 C CA . LYS A 1 96 ? 13.154 7.093 -16.037 1.00 82.38 96 LYS A CA 1
ATOM 847 C C . LYS A 1 96 ? 14.655 7.324 -16.146 1.00 82.38 96 LYS A C 1
ATOM 849 O O . LYS A 1 96 ? 15.132 7.691 -17.216 1.00 82.38 96 LYS A O 1
ATOM 854 N N . GLN A 1 97 ? 15.406 7.093 -15.070 1.00 81.00 97 GLN A N 1
ATOM 855 C CA . GLN A 1 97 ? 16.866 7.190 -15.108 1.00 81.00 97 GLN A CA 1
ATOM 856 C C . GLN A 1 97 ? 17.484 6.128 -16.018 1.00 81.00 97 GLN A C 1
ATOM 858 O O . GLN A 1 97 ? 18.361 6.463 -16.807 1.00 81.00 97 GLN A O 1
ATOM 863 N N . LYS A 1 98 ? 17.010 4.876 -15.963 1.00 80.44 98 LYS A N 1
ATOM 864 C CA . LYS A 1 98 ? 17.483 3.806 -16.856 1.00 80.44 98 LYS A CA 1
ATOM 865 C C . LYS A 1 98 ? 17.221 4.125 -18.322 1.00 80.44 98 LYS A C 1
ATOM 867 O O . LYS A 1 98 ? 18.149 4.036 -19.114 1.00 80.44 98 LYS A O 1
ATOM 872 N N . ILE A 1 99 ? 16.005 4.561 -18.655 1.00 75.25 99 ILE A N 1
ATOM 873 C CA . ILE A 1 99 ? 15.647 4.984 -20.016 1.00 75.25 99 ILE A CA 1
ATOM 874 C C . ILE A 1 99 ? 16.546 6.138 -20.458 1.00 75.25 99 ILE A C 1
ATOM 876 O O . ILE A 1 99 ? 17.064 6.103 -21.564 1.00 75.25 99 ILE A O 1
ATOM 880 N N . LYS A 1 100 ? 16.785 7.127 -19.587 1.00 79.31 100 LYS A N 1
ATOM 881 C CA . LYS A 1 100 ? 17.673 8.252 -19.896 1.00 79.31 100 LYS A CA 1
ATOM 882 C C . LYS A 1 100 ? 19.114 7.804 -20.162 1.00 79.31 100 LYS A C 1
ATOM 884 O O . LYS A 1 100 ? 19.722 8.261 -21.120 1.00 79.31 100 LYS A O 1
ATOM 889 N N . ILE A 1 101 ? 19.656 6.904 -19.341 1.00 74.81 101 ILE A N 1
ATOM 890 C CA . ILE A 1 101 ? 20.995 6.335 -19.552 1.00 74.81 101 ILE A CA 1
ATOM 891 C C . ILE A 1 101 ? 21.040 5.575 -20.878 1.00 74.81 101 ILE A C 1
ATOM 893 O O . ILE A 1 101 ? 21.978 5.749 -21.646 1.00 74.81 101 ILE A O 1
ATOM 897 N N . GLU A 1 102 ? 20.034 4.755 -21.169 1.00 67.38 102 GLU A N 1
ATOM 898 C CA . GLU A 1 102 ? 19.947 4.007 -22.423 1.00 67.38 102 GLU A CA 1
ATOM 899 C C . GLU A 1 102 ? 19.881 4.944 -23.637 1.00 67.38 102 GLU A C 1
ATOM 901 O O . GLU A 1 102 ? 20.622 4.743 -24.592 1.00 67.38 102 GLU A O 1
ATOM 906 N N . THR A 1 103 ? 19.091 6.021 -23.580 1.00 66.50 103 THR A N 1
ATOM 907 C CA . THR A 1 103 ? 19.043 7.024 -24.654 1.00 66.50 103 THR A CA 1
ATOM 908 C C . THR A 1 103 ? 20.336 7.825 -24.783 1.00 66.50 103 THR A C 1
ATOM 910 O O . THR A 1 103 ? 20.775 8.072 -25.900 1.00 66.50 103 THR A O 1
ATOM 913 N N . ASP A 1 104 ? 20.969 8.205 -23.671 1.00 69.38 104 ASP A N 1
ATOM 914 C CA . ASP A 1 104 ? 22.213 8.989 -23.682 1.00 69.38 104 ASP A CA 1
ATOM 915 C C . ASP A 1 104 ? 23.417 8.136 -24.138 1.00 69.38 104 ASP A C 1
ATOM 917 O O . ASP A 1 104 ? 24.380 8.661 -24.693 1.00 69.38 104 ASP A O 1
ATOM 921 N N . THR A 1 105 ? 23.370 6.815 -23.927 1.00 74.50 105 THR A N 1
ATOM 922 C CA . THR A 1 105 ? 24.392 5.849 -24.378 1.00 74.50 105 THR A CA 1
ATOM 923 C C . THR A 1 105 ? 24.102 5.244 -25.755 1.00 74.50 105 THR A C 1
ATOM 925 O O . THR A 1 105 ? 24.921 4.474 -26.268 1.00 74.50 105 THR A O 1
ATOM 928 N N . PHE A 1 106 ? 22.962 5.573 -26.370 1.00 72.56 106 PHE A N 1
ATOM 929 C CA . PHE A 1 106 ? 22.580 5.052 -27.676 1.00 72.56 106 PHE A CA 1
ATOM 930 C C . PHE A 1 106 ? 23.414 5.697 -28.791 1.00 72.56 106 PHE A C 1
ATOM 932 O O . PHE A 1 106 ? 23.170 6.821 -29.227 1.00 72.56 106 PHE A O 1
ATOM 939 N N . ASP A 1 107 ? 24.403 4.952 -29.277 1.00 79.19 107 ASP A N 1
ATOM 940 C CA . ASP A 1 107 ? 25.218 5.325 -30.431 1.00 79.19 107 ASP A CA 1
ATOM 941 C C . ASP A 1 107 ? 24.496 4.955 -31.739 1.00 79.19 107 ASP A C 1
ATOM 943 O O . ASP A 1 107 ? 24.499 3.800 -32.186 1.00 79.19 107 ASP A O 1
ATOM 947 N N . ALA A 1 108 ? 23.870 5.962 -32.353 1.00 76.69 108 ALA A N 1
ATOM 948 C CA . ALA A 1 108 ? 23.114 5.816 -33.592 1.00 76.69 108 ALA A CA 1
ATOM 949 C C . ALA A 1 108 ? 23.979 5.341 -34.776 1.00 76.69 108 ALA A C 1
ATOM 951 O O . ALA A 1 108 ? 23.500 4.565 -35.605 1.00 76.69 108 ALA A O 1
ATOM 952 N N . GLU A 1 109 ? 25.253 5.744 -34.853 1.00 77.88 109 GLU A N 1
ATOM 953 C CA . GLU A 1 109 ? 26.148 5.306 -35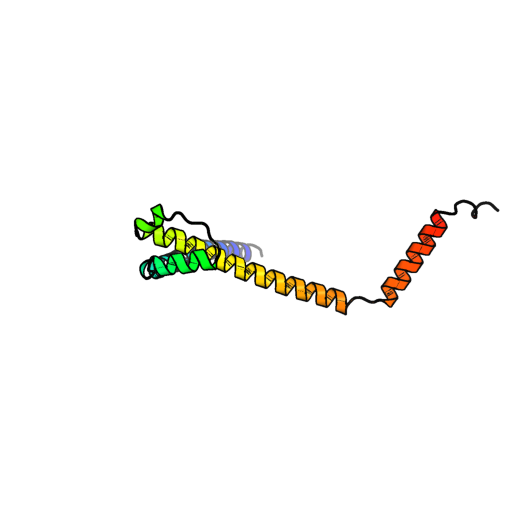.931 1.00 77.88 109 GLU A CA 1
ATOM 954 C C . GLU A 1 109 ? 26.504 3.828 -35.792 1.00 77.88 109 GLU A C 1
ATOM 956 O O . GLU A 1 109 ? 26.512 3.083 -36.779 1.00 77.88 109 GLU A O 1
ATOM 961 N N . LYS A 1 110 ? 26.790 3.385 -34.564 1.00 84.62 110 LYS A N 1
ATOM 962 C CA . LYS A 1 110 ? 27.070 1.976 -34.280 1.00 84.62 110 LYS A CA 1
ATOM 963 C C . LYS A 1 110 ? 25.845 1.104 -34.545 1.00 84.62 110 LYS A C 1
ATOM 965 O O . LYS A 1 110 ? 25.986 0.054 -35.173 1.00 84.62 110 LYS A O 1
ATOM 970 N N . PHE A 1 111 ? 24.657 1.556 -34.138 1.00 82.81 111 PHE A N 1
ATOM 971 C CA . PHE A 1 111 ? 23.398 0.861 -34.410 1.00 82.81 111 PHE A CA 1
ATOM 972 C C . PHE A 1 111 ? 23.133 0.723 -35.915 1.00 82.81 111 PHE A C 1
ATOM 974 O O . PHE A 1 111 ? 22.816 -0.372 -36.383 1.00 82.81 111 PHE A O 1
ATOM 981 N N . GLN A 1 112 ? 23.333 1.796 -36.689 1.00 80.81 112 GLN A N 1
ATOM 982 C CA . GLN A 1 112 ? 23.138 1.772 -38.139 1.00 80.81 112 GLN A CA 1
ATOM 983 C C . GLN A 1 112 ? 24.115 0.809 -38.830 1.00 80.81 112 GLN A C 1
ATOM 985 O O . GLN A 1 112 ? 23.695 -0.020 -39.635 1.00 80.81 112 GLN A O 1
ATOM 990 N N . LYS A 1 113 ? 25.405 0.841 -38.460 1.00 86.25 113 LYS A N 1
ATOM 991 C CA . LYS A 1 113 ? 26.413 -0.094 -38.994 1.00 86.25 113 LYS A CA 1
ATOM 992 C C . LYS A 1 113 ? 26.067 -1.551 -38.686 1.00 86.25 113 LYS A C 1
ATOM 994 O O . LYS A 1 113 ? 26.222 -2.416 -39.546 1.00 86.25 113 LYS A O 1
ATOM 999 N N . GLU A 1 114 ? 25.587 -1.838 -37.478 1.00 84.75 114 GLU A N 1
ATOM 1000 C CA . GLU A 1 114 ? 25.207 -3.197 -37.088 1.00 84.75 114 GLU A CA 1
ATOM 1001 C C . GLU A 1 114 ? 23.938 -3.675 -37.819 1.00 84.75 114 GLU A C 1
ATOM 1003 O O . GLU A 1 114 ? 23.860 -4.836 -38.234 1.00 84.75 114 GLU A O 1
ATOM 1008 N N . ALA A 1 115 ? 22.967 -2.783 -38.040 1.00 83.62 115 ALA A N 1
ATOM 1009 C CA . ALA A 1 115 ? 21.775 -3.059 -38.840 1.00 83.62 115 ALA A CA 1
ATOM 1010 C C . ALA A 1 115 ? 22.128 -3.358 -40.308 1.00 83.62 115 ALA A C 1
ATOM 1012 O O . ALA A 1 115 ? 21.649 -4.352 -40.865 1.00 83.62 115 ALA A O 1
ATOM 1013 N N . ASP A 1 116 ? 23.021 -2.566 -40.905 1.00 86.75 116 ASP A N 1
ATOM 1014 C CA . ASP A 1 116 ? 23.491 -2.763 -42.278 1.00 86.75 116 ASP A CA 1
ATOM 1015 C C . ASP A 1 116 ? 24.250 -4.094 -42.431 1.00 86.75 116 ASP A C 1
ATOM 1017 O O . ASP A 1 116 ? 24.041 -4.828 -43.401 1.00 86.75 116 ASP A O 1
ATOM 1021 N N . GLU A 1 117 ? 25.092 -4.467 -41.461 1.00 86.19 117 GLU A N 1
ATOM 1022 C CA . GLU A 1 117 ? 25.785 -5.764 -41.451 1.00 86.19 117 GLU A CA 1
ATOM 1023 C C . GLU A 1 117 ? 24.812 -6.945 -41.311 1.00 86.19 117 GLU A C 1
ATOM 1025 O O . GLU A 1 117 ? 24.920 -7.932 -42.049 1.00 86.19 117 GLU A O 1
ATOM 1030 N N . ARG A 1 118 ? 23.804 -6.841 -40.433 1.00 84.44 118 ARG A N 1
ATOM 1031 C CA . ARG A 1 118 ? 22.737 -7.85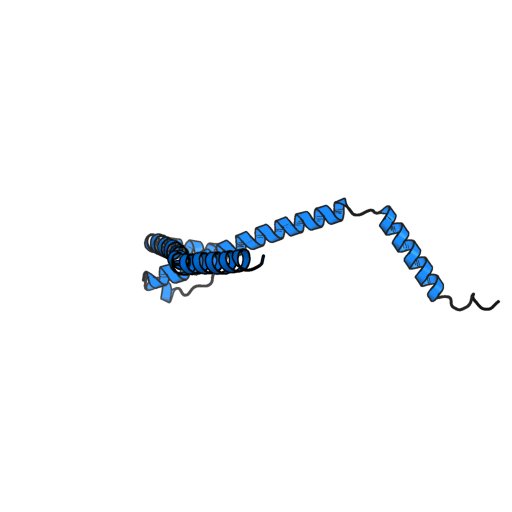3 -40.320 1.00 84.44 118 ARG A CA 1
ATOM 1032 C C . ARG A 1 118 ? 21.957 -7.994 -41.623 1.00 84.44 118 ARG A C 1
ATOM 1034 O O . ARG A 1 118 ? 21.667 -9.119 -42.034 1.00 84.44 118 ARG A O 1
ATOM 1041 N N . TYR A 1 119 ? 21.665 -6.887 -42.299 1.00 84.69 119 TYR A N 1
ATOM 1042 C CA . TYR A 1 119 ? 20.989 -6.894 -43.591 1.00 84.69 119 TYR A CA 1
ATOM 1043 C C . TYR A 1 119 ? 21.839 -7.558 -44.684 1.00 84.69 119 TYR A C 1
ATOM 1045 O O . TYR A 1 119 ? 21.349 -8.431 -45.404 1.00 84.69 119 TYR A O 1
ATOM 1053 N N . LYS A 1 120 ? 23.141 -7.248 -44.764 1.00 86.88 120 LYS A N 1
ATOM 1054 C CA . LYS A 1 120 ? 24.072 -7.934 -45.681 1.00 86.88 120 LYS A CA 1
ATOM 1055 C C . LYS A 1 120 ? 24.126 -9.441 -45.419 1.00 86.88 120 LYS A C 1
ATOM 1057 O O . LYS A 1 120 ? 24.101 -10.232 -46.364 1.00 86.88 120 LYS A O 1
ATOM 1062 N N . LEU A 1 121 ? 24.187 -9.856 -44.152 1.00 84.50 121 LEU A N 1
ATOM 1063 C CA . LEU A 1 121 ? 24.158 -11.266 -43.744 1.00 84.50 121 LEU A CA 1
ATOM 1064 C C . LEU A 1 121 ? 22.845 -11.952 -44.133 1.00 84.50 121 LEU A C 1
ATOM 1066 O O . LEU A 1 121 ? 22.867 -13.073 -44.645 1.00 84.50 121 LEU A O 1
ATOM 1070 N N . PHE A 1 122 ? 21.715 -11.278 -43.931 1.00 83.75 122 PHE A N 1
ATOM 1071 C CA . PHE A 1 122 ? 20.401 -11.756 -44.343 1.00 83.75 122 PHE A CA 1
ATOM 1072 C C . PHE A 1 122 ? 20.323 -11.952 -45.865 1.00 83.75 122 PHE A C 1
ATOM 1074 O O . PHE A 1 122 ? 19.951 -13.032 -46.322 1.00 83.75 122 PHE A O 1
ATOM 1081 N N . MET A 1 123 ? 20.768 -10.969 -46.654 1.00 80.88 123 MET A N 1
ATOM 1082 C CA . MET A 1 123 ? 20.800 -11.060 -48.119 1.00 80.88 123 MET A CA 1
ATOM 1083 C C . MET A 1 123 ? 21.723 -12.183 -48.613 1.00 80.88 123 MET A C 1
ATOM 1085 O O . MET A 1 123 ? 21.346 -12.937 -49.509 1.00 80.88 123 MET A O 1
ATOM 1089 N N . LYS A 1 124 ? 22.892 -12.377 -47.983 1.00 79.19 124 LYS A N 1
ATOM 1090 C CA . LYS A 1 124 ? 23.796 -13.505 -48.281 1.00 79.19 124 LYS A CA 1
ATOM 1091 C C . LYS A 1 124 ? 23.172 -14.871 -47.980 1.00 79.19 124 LYS A C 1
ATOM 1093 O O . LYS A 1 124 ? 23.438 -15.822 -48.705 1.00 79.19 124 LYS A O 1
ATOM 1098 N N . ARG A 1 125 ? 22.351 -14.988 -46.929 1.00 77.06 125 ARG A N 1
ATOM 1099 C CA . ARG A 1 125 ? 21.632 -16.233 -46.595 1.00 77.06 125 ARG A CA 1
ATOM 1100 C C . ARG A 1 125 ? 20.456 -16.502 -47.535 1.00 77.06 125 ARG A C 1
ATOM 1102 O O . ARG A 1 125 ? 20.131 -17.660 -47.773 1.00 77.06 125 ARG A O 1
ATOM 1109 N N . ARG A 1 126 ? 19.831 -15.449 -48.070 1.00 68.94 126 ARG A N 1
ATOM 1110 C CA . ARG A 1 126 ? 18.671 -15.541 -48.970 1.00 68.94 126 ARG A CA 1
ATOM 1111 C C . ARG A 1 126 ? 19.045 -15.825 -50.431 1.00 68.94 126 ARG A C 1
ATOM 1113 O O . ARG A 1 126 ? 18.192 -16.300 -51.169 1.00 68.94 126 ARG A O 1
ATOM 1120 N N . ASN A 1 127 ? 20.303 -15.593 -50.824 1.00 61.34 127 ASN A N 1
ATOM 1121 C CA . ASN A 1 127 ? 20.850 -15.914 -52.149 1.00 61.34 127 ASN A CA 1
ATOM 1122 C C . ASN A 1 127 ? 21.826 -17.115 -52.086 1.00 61.34 127 ASN A C 1
ATOM 1124 O O . ASN A 1 127 ? 23.045 -16.927 -52.109 1.00 61.34 127 ASN A O 1
ATOM 1128 N N . PRO A 1 128 ? 21.338 -18.370 -52.030 1.00 59.00 128 PRO A N 1
ATOM 1129 C CA . PRO A 1 128 ? 22.206 -19.548 -52.112 1.00 59.00 128 PRO A CA 1
ATOM 1130 C C . PRO A 1 128 ? 22.821 -19.762 -53.511 1.00 59.00 128 PRO A C 1
ATOM 1132 O O . PRO A 1 128 ? 23.730 -20.573 -53.656 1.00 59.00 128 PRO A O 1
ATOM 1135 N N . SER A 1 129 ? 22.380 -19.029 -54.541 1.00 55.09 129 SER A N 1
ATOM 1136 C CA . SER A 1 129 ? 22.731 -19.276 -55.949 1.00 55.09 129 SER A CA 1
ATOM 1137 C C . SER A 1 129 ? 24.045 -18.656 -56.448 1.00 55.09 129 SER A C 1
ATOM 1139 O O . SER A 1 129 ? 24.352 -18.793 -57.625 1.00 55.09 129 SER A O 1
ATOM 1141 N N . ASN A 1 130 ? 24.836 -17.992 -55.596 1.00 55.41 130 ASN A N 1
ATOM 1142 C CA . ASN A 1 130 ? 26.113 -17.369 -55.997 1.00 55.41 130 ASN A CA 1
ATOM 1143 C C . ASN A 1 130 ? 27.365 -18.089 -55.460 1.00 55.41 130 ASN A C 1
ATOM 1145 O O . ASN A 1 130 ? 28.458 -17.530 -55.503 1.00 55.41 130 ASN A O 1
ATOM 1149 N N . LYS A 1 131 ? 27.226 -19.317 -54.940 1.00 54.28 131 LYS A N 1
ATOM 1150 C CA . LYS A 1 131 ? 28.361 -20.149 -54.485 1.00 54.28 131 LYS A CA 1
ATOM 1151 C C . LYS A 1 131 ? 28.728 -21.302 -55.426 1.00 54.28 131 LYS A C 1
ATOM 1153 O O . LYS A 1 131 ? 29.644 -22.054 -55.116 1.00 54.28 131 LYS A O 1
ATOM 1158 N N . THR A 1 132 ? 28.055 -21.420 -56.565 1.00 50.81 132 THR A N 1
ATOM 1159 C CA . THR A 1 132 ? 28.356 -22.404 -57.613 1.00 50.81 132 THR A CA 1
ATOM 1160 C C . THR A 1 132 ? 28.480 -21.705 -58.964 1.00 50.81 132 THR A C 1
ATOM 1162 O O . THR A 1 132 ? 27.567 -21.738 -59.785 1.00 50.81 132 THR A O 1
ATOM 1165 N N . LYS A 1 133 ? 29.618 -21.046 -59.177 1.00 41.84 133 LYS A N 1
ATOM 1166 C CA . LYS A 1 133 ? 30.222 -20.820 -60.492 1.00 41.84 133 LYS A CA 1
ATOM 1167 C C . LYS A 1 133 ? 31.729 -20.935 -60.347 1.00 41.84 133 LYS A C 1
ATOM 1169 O O . LYS A 1 133 ? 32.239 -20.388 -59.345 1.00 41.84 133 LYS A O 1
#

Radius of gyration: 30.62 Å; chains: 1; bounding box: 67×34×84 Å

Sequence (133 aa):
MYAAEIYQWQHYSGYNFKHWLKYGKRKKDHEENRVKKEAKKMTIDNILRLLRKYKIDFDPNELVKETFNIKLKYYKLILSEKERLRENKRLDEELKQKIKIETDTFDAEKFQKEADERYKLFMKRRNPSNKTK

pLDDT: mean 77.5, std 13.1, range [41.84, 92.62]